Protein AF-A0A6A5H4X6-F1 (afdb_monomer_lite)

Foldseek 3Di:
DDVVVVVVVVVVVVVVVVVVVVVVVVVVVVVVVVVVVVVVVVVVVVVLVVVLVVLVVLLVVLVVVLVVLVVVLVVCVVVVPPPCSVVSVVVNVVSVVVNVVSVVVNVVSVVVVVVD

Organism: Caenorhabditis remanei (NCBI:txid31234)

Sequence (116 aa):
MNRKLKTLAEWQVLQNKMVVLENRQDEENEGILREIREERRRLEARRRARHQEELERQQKELCRQILETIRNIKEMKENKRTEGLERERRNGRAICRRFHKVCLELRALKASERDE

pLDDT: mean 91.81, std 8.73, range [54.44, 97.75]

Radius of gyration: 33.57 Å; chains: 1; bounding box: 66×20×103 Å

Secondary structure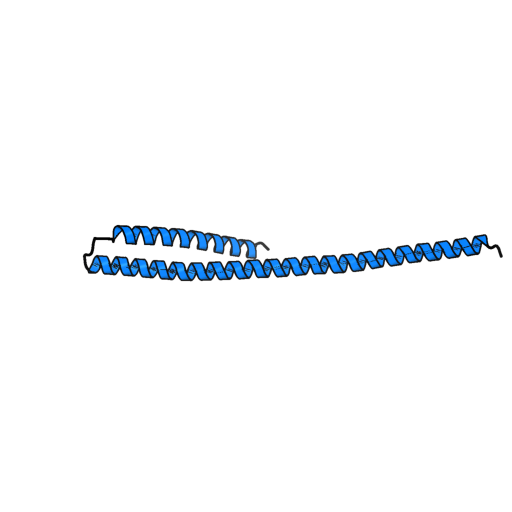 (DSSP, 8-state):
--HHHHHHHHHHHHHHHHHHHHHHHHHHHHHHHHHHHHHHHHHHHHHHHHHHHHHHHHHHHHHHHHHHHHHHHHHHHHTT--TTHHHHHHHHHHHHHHHHHHHHHHHHHHHHTT--

Structure (mmCIF, N/CA/C/O backbone):
data_AF-A0A6A5H4X6-F1
#
_entry.id   AF-A0A6A5H4X6-F1
#
loop_
_atom_site.group_PDB
_atom_site.id
_atom_site.type_symbol
_atom_site.label_atom_id
_atom_site.label_alt_id
_atom_site.label_comp_id
_atom_site.label_asym_id
_atom_site.label_entity_id
_atom_site.label_seq_id
_atom_site.pdbx_PDB_ins_code
_atom_site.Cartn_x
_atom_site.Cartn_y
_atom_site.Cartn_z
_atom_site.occupancy
_atom_site.B_iso_or_equiv
_atom_site.auth_seq_id
_atom_site.auth_comp_id
_atom_site.auth_asym_id
_atom_site.auth_atom_id
_atom_site.pdbx_PDB_model_num
ATOM 1 N N . MET A 1 1 ? 38.103 4.786 -66.550 1.00 54.44 1 MET A N 1
ATOM 2 C CA . MET A 1 1 ? 37.539 4.146 -65.339 1.00 54.44 1 MET A CA 1
ATOM 3 C C . MET A 1 1 ? 36.042 4.450 -65.289 1.00 54.44 1 MET A C 1
ATOM 5 O O . MET A 1 1 ? 35.659 5.599 -65.463 1.00 54.44 1 MET A O 1
ATOM 9 N N . ASN A 1 2 ? 35.202 3.418 -65.238 1.00 61.91 2 ASN A N 1
ATOM 10 C CA . ASN A 1 2 ? 33.811 3.440 -65.709 1.00 61.91 2 ASN A CA 1
ATOM 11 C C . ASN A 1 2 ? 32.854 4.042 -64.653 1.00 61.91 2 ASN A C 1
ATOM 13 O O . ASN A 1 2 ? 32.818 3.543 -63.531 1.00 61.91 2 ASN A O 1
ATOM 17 N N . ARG A 1 3 ? 32.070 5.084 -64.990 1.00 66.38 3 ARG A N 1
ATOM 18 C CA . ARG A 1 3 ? 31.159 5.799 -64.055 1.00 66.38 3 ARG A CA 1
ATOM 19 C C . ARG A 1 3 ? 30.255 4.855 -63.248 1.00 66.38 3 ARG A C 1
ATOM 21 O O . ARG A 1 3 ? 30.034 5.093 -62.069 1.00 66.38 3 ARG A O 1
ATOM 28 N N . LYS A 1 4 ? 29.828 3.744 -63.858 1.00 70.50 4 LYS A N 1
ATOM 29 C CA . LYS A 1 4 ? 28.999 2.700 -63.231 1.00 70.50 4 LYS A CA 1
ATOM 30 C C . LYS A 1 4 ? 29.645 2.054 -61.994 1.00 70.50 4 LYS A C 1
ATOM 32 O O . LYS A 1 4 ? 28.945 1.779 -61.029 1.00 70.50 4 LYS A O 1
ATOM 37 N N . LEU A 1 5 ? 30.967 1.849 -62.000 1.00 68.00 5 LEU A N 1
ATOM 38 C CA . LEU A 1 5 ? 31.697 1.285 -60.854 1.00 68.00 5 LEU A CA 1
ATOM 39 C C . LEU A 1 5 ? 31.778 2.280 -59.688 1.00 68.00 5 LEU A C 1
ATOM 41 O O . LEU A 1 5 ? 31.693 1.876 -58.534 1.00 68.00 5 LEU A O 1
ATOM 45 N N . LYS A 1 6 ? 31.890 3.582 -59.989 1.00 70.56 6 LYS A N 1
ATOM 46 C CA . LYS A 1 6 ? 31.895 4.645 -58.974 1.00 70.56 6 LYS A CA 1
ATOM 47 C C . LYS A 1 6 ? 30.530 4.758 -58.286 1.00 70.56 6 LYS A C 1
ATOM 49 O O . LYS A 1 6 ? 30.470 4.793 -57.065 1.00 70.56 6 LYS A O 1
ATOM 54 N N . THR A 1 7 ? 29.447 4.705 -59.060 1.00 80.19 7 THR A N 1
ATOM 55 C CA . THR A 1 7 ? 28.076 4.729 -58.530 1.00 80.19 7 THR A CA 1
ATOM 56 C C . THR A 1 7 ? 27.770 3.497 -57.671 1.00 80.19 7 THR A C 1
ATOM 58 O O . THR A 1 7 ? 27.152 3.633 -56.623 1.00 80.19 7 THR A O 1
ATOM 61 N N . LEU A 1 8 ? 28.241 2.302 -58.052 1.00 86.62 8 LEU A N 1
ATOM 62 C CA . LEU A 1 8 ? 28.062 1.087 -57.242 1.00 86.62 8 LEU A CA 1
ATOM 63 C C . LEU A 1 8 ? 28.773 1.183 -55.880 1.00 86.62 8 LEU A C 1
ATOM 65 O O . LEU A 1 8 ? 28.191 0.823 -54.860 1.00 86.62 8 LEU A O 1
ATOM 69 N N . ALA A 1 9 ? 30.004 1.703 -55.859 1.00 84.56 9 ALA A N 1
ATOM 70 C CA . ALA A 1 9 ? 30.744 1.917 -54.617 1.00 84.56 9 ALA A CA 1
ATOM 71 C C . ALA A 1 9 ? 30.051 2.949 -53.706 1.00 84.56 9 ALA A C 1
ATOM 73 O O . ALA A 1 9 ? 29.968 2.752 -52.497 1.00 84.56 9 ALA A O 1
ATOM 74 N N . GLU A 1 10 ? 29.500 4.023 -54.279 1.00 88.50 10 GLU A N 1
ATOM 75 C CA . GLU A 1 10 ? 28.720 5.027 -53.543 1.00 88.50 10 GLU A CA 1
ATOM 76 C C . GLU A 1 10 ? 27.441 4.422 -52.930 1.00 88.50 10 GLU A C 1
ATOM 78 O O . GLU A 1 10 ? 27.152 4.671 -51.758 1.00 88.50 10 GLU A O 1
ATOM 83 N N . TRP A 1 11 ? 26.725 3.561 -53.665 1.00 91.31 11 TRP A N 1
ATOM 84 C CA . TRP A 1 11 ? 25.567 2.820 -53.143 1.00 91.31 11 TRP A CA 1
ATOM 85 C C . TRP A 1 11 ? 25.934 1.889 -51.984 1.00 91.31 11 TRP A C 1
ATOM 87 O O . TRP A 1 11 ? 25.239 1.883 -50.970 1.00 91.31 11 TRP A O 1
ATOM 97 N N . GLN A 1 12 ? 27.041 1.148 -52.088 1.00 90.81 12 GLN A N 1
ATOM 98 C CA . GLN A 1 12 ? 27.519 0.278 -51.006 1.00 90.81 12 GLN A CA 1
ATOM 99 C C . GLN A 1 12 ? 27.883 1.073 -49.745 1.00 90.81 12 GLN A C 1
ATOM 101 O O . GLN A 1 12 ? 27.558 0.663 -48.632 1.00 90.81 12 GLN A O 1
ATOM 106 N N . VAL A 1 13 ? 28.511 2.244 -49.901 1.00 93.00 13 VAL A N 1
ATOM 107 C CA . VAL A 1 13 ? 28.818 3.134 -48.770 1.00 93.00 13 VAL A CA 1
ATOM 108 C C . VAL A 1 13 ? 27.542 3.643 -48.102 1.00 93.00 13 VAL A C 1
ATOM 110 O O . VAL A 1 13 ? 27.478 3.689 -46.874 1.00 93.00 13 VAL A O 1
ATOM 113 N N . LEU A 1 14 ? 26.526 4.021 -48.881 1.00 93.25 14 LEU A N 1
ATOM 114 C CA . LEU A 1 14 ? 25.239 4.454 -48.335 1.00 93.25 14 LEU A CA 1
ATOM 115 C C . LEU A 1 14 ? 24.524 3.314 -47.606 1.00 93.25 14 LEU A C 1
ATOM 117 O O . LEU A 1 14 ? 24.052 3.526 -46.493 1.00 93.25 14 LEU A O 1
ATOM 121 N N . GLN A 1 15 ? 24.517 2.105 -48.170 1.00 92.94 15 GLN A N 1
ATOM 122 C CA . GLN A 1 15 ? 23.918 0.932 -47.534 1.00 92.94 15 GLN A CA 1
ATOM 123 C C . GLN A 1 15 ? 24.580 0.617 -46.186 1.00 92.94 15 GLN A C 1
ATOM 125 O O . GLN A 1 15 ? 23.886 0.445 -45.188 1.00 92.94 15 GLN A O 1
ATOM 130 N N . ASN A 1 16 ? 25.915 0.636 -46.124 1.00 93.69 16 ASN A N 1
ATOM 131 C CA . ASN A 1 16 ? 26.641 0.424 -44.871 1.00 93.69 16 ASN A CA 1
ATOM 132 C C . ASN A 1 16 ? 26.340 1.517 -43.835 1.00 93.69 16 ASN A C 1
ATOM 134 O O . ASN A 1 16 ? 26.214 1.223 -42.650 1.00 93.69 16 ASN A O 1
ATOM 138 N N . LYS A 1 17 ? 26.196 2.777 -44.269 1.00 95.50 17 LYS A N 1
ATOM 139 C CA . LYS A 1 17 ? 25.811 3.876 -43.372 1.00 95.50 17 LYS A CA 1
ATOM 140 C C . LYS A 1 17 ? 24.404 3.695 -42.813 1.00 95.50 17 LYS A C 1
ATOM 142 O O . LYS A 1 17 ? 24.217 3.977 -41.637 1.00 95.50 17 LYS A O 1
ATOM 147 N N . MET A 1 18 ? 23.447 3.229 -43.619 1.00 94.88 18 MET A N 1
ATOM 148 C CA . MET A 1 18 ? 22.093 2.949 -43.127 1.00 94.88 18 MET A CA 1
ATOM 149 C C . MET A 1 18 ? 22.119 1.887 -42.031 1.00 94.88 18 MET A C 1
ATOM 151 O O . MET A 1 18 ? 21.621 2.156 -40.949 1.00 94.88 18 MET A O 1
ATOM 155 N N . VAL A 1 19 ? 22.799 0.758 -42.257 1.00 95.44 19 VAL A N 1
ATOM 156 C CA . VAL A 1 19 ? 22.897 -0.322 -41.257 1.00 95.44 19 VAL A CA 1
ATO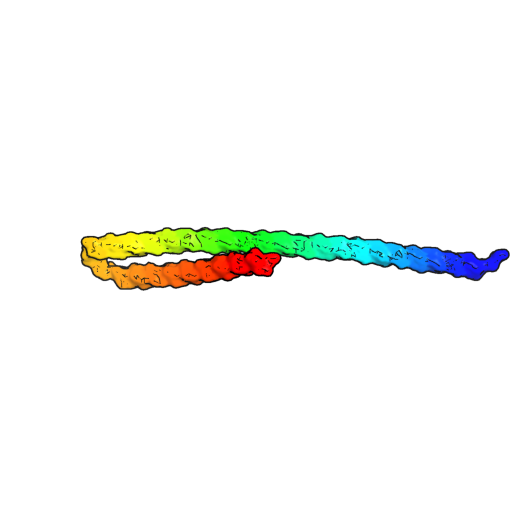M 157 C C . VAL A 1 19 ? 23.527 0.171 -39.949 1.00 95.44 19 VAL A C 1
ATOM 159 O O . VAL A 1 19 ? 23.065 -0.163 -38.863 1.00 95.44 19 VAL A O 1
ATOM 162 N N . VAL A 1 20 ? 24.573 1.001 -40.025 1.00 95.62 20 VAL A N 1
ATOM 163 C CA . VAL A 1 20 ? 25.203 1.584 -38.825 1.00 95.62 20 VAL A CA 1
ATOM 164 C C . VAL A 1 20 ? 24.244 2.514 -38.077 1.00 95.62 20 VAL A C 1
ATOM 166 O O . VAL A 1 20 ? 24.227 2.508 -36.848 1.00 95.62 20 VAL A O 1
ATOM 169 N N . LEU A 1 21 ? 23.462 3.320 -38.799 1.00 95.88 21 LEU A N 1
ATOM 170 C CA . LEU A 1 21 ? 22.478 4.216 -38.191 1.00 95.88 21 LEU A CA 1
ATOM 171 C C . LEU A 1 21 ? 21.303 3.447 -37.576 1.00 95.88 21 LEU A C 1
ATOM 173 O O . LEU A 1 21 ? 20.881 3.811 -36.485 1.00 95.88 21 LEU A O 1
ATOM 177 N N . GLU A 1 22 ? 20.827 2.384 -38.228 1.00 95.19 22 GLU A N 1
ATOM 178 C CA . GLU A 1 22 ? 19.787 1.488 -37.703 1.00 95.19 22 GLU A CA 1
ATOM 179 C C . GLU A 1 22 ? 20.245 0.830 -36.399 1.00 95.19 22 GLU A C 1
ATOM 181 O O . GLU A 1 22 ? 19.581 0.980 -35.378 1.00 95.19 22 GLU A O 1
ATOM 186 N N . ASN A 1 23 ? 21.435 0.221 -36.387 1.00 95.25 23 ASN A N 1
ATOM 187 C CA . ASN A 1 23 ? 21.986 -0.400 -35.179 1.00 95.25 23 ASN A CA 1
ATOM 188 C C . ASN A 1 23 ? 22.133 0.606 -34.031 1.00 95.25 23 ASN A C 1
ATOM 190 O O . ASN A 1 23 ? 21.800 0.309 -32.888 1.00 95.25 23 ASN A O 1
ATOM 194 N N . ARG A 1 24 ? 22.605 1.821 -34.333 1.00 95.12 24 ARG A N 1
ATOM 195 C CA . ARG A 1 24 ? 22.719 2.882 -33.329 1.00 95.12 24 ARG A CA 1
ATOM 196 C C . ARG A 1 24 ? 21.351 3.297 -32.788 1.00 95.12 24 ARG A C 1
ATOM 198 O O . ARG A 1 24 ? 21.213 3.520 -31.590 1.00 95.12 24 ARG A O 1
ATOM 205 N N . GLN A 1 25 ? 20.353 3.416 -33.659 1.00 95.69 25 GLN A N 1
ATOM 206 C CA . GLN A 1 25 ? 18.993 3.750 -33.255 1.00 95.69 25 GLN A CA 1
ATOM 207 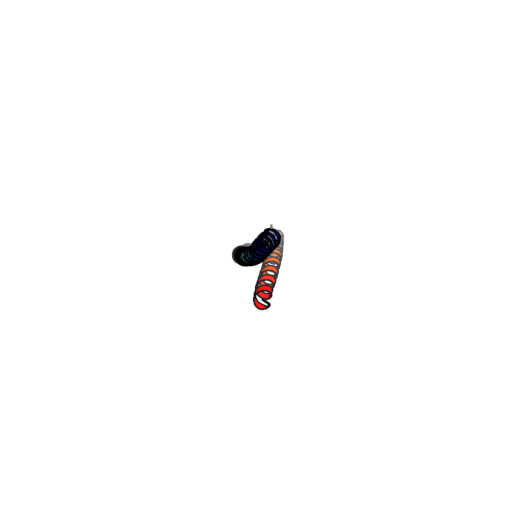C C . GLN A 1 25 ? 18.392 2.646 -32.376 1.00 95.69 25 GLN A C 1
ATOM 209 O O . GLN A 1 25 ? 17.725 2.954 -31.390 1.00 95.69 25 GLN A O 1
ATOM 214 N N . ASP A 1 26 ? 18.659 1.378 -32.684 1.00 96.25 26 ASP A N 1
ATOM 215 C CA . ASP A 1 26 ? 18.224 0.244 -31.870 1.00 96.25 26 ASP A CA 1
ATOM 216 C C . ASP A 1 26 ? 18.882 0.251 -30.484 1.00 96.25 26 ASP A C 1
ATOM 218 O O . ASP A 1 26 ? 18.185 0.107 -29.479 1.00 96.25 26 ASP A O 1
ATOM 222 N N . GLU A 1 27 ? 20.187 0.520 -30.396 1.00 95.12 27 GLU A N 1
ATOM 223 C CA . GLU A 1 27 ? 20.892 0.672 -29.115 1.00 95.12 27 GLU A CA 1
ATOM 224 C C . GLU A 1 27 ? 20.328 1.831 -28.273 1.00 95.12 27 GLU A C 1
ATOM 226 O O . GLU A 1 27 ? 20.091 1.678 -27.069 1.00 95.12 27 GLU A O 1
ATOM 231 N N . GLU A 1 28 ? 20.072 2.986 -28.899 1.00 95.69 28 GLU A N 1
ATOM 232 C CA . GLU A 1 28 ? 19.460 4.149 -28.246 1.00 95.69 28 GLU A CA 1
ATOM 233 C C . GLU A 1 28 ? 18.036 3.815 -27.752 1.00 95.69 28 GLU A C 1
ATOM 235 O O . GLU A 1 28 ? 17.689 4.100 -26.599 1.00 95.69 28 GLU A O 1
ATOM 240 N N . ASN A 1 29 ? 17.232 3.128 -28.570 1.00 97.06 29 ASN A N 1
ATOM 241 C CA . ASN A 1 29 ? 15.889 2.668 -28.207 1.00 97.06 29 ASN A CA 1
ATOM 242 C C . ASN A 1 29 ? 15.913 1.676 -27.037 1.00 97.06 29 ASN A C 1
ATOM 244 O O . ASN A 1 29 ? 15.106 1.782 -26.110 1.00 97.06 29 ASN A O 1
ATOM 248 N N . GLU A 1 30 ? 16.839 0.718 -27.040 1.00 96.00 30 GLU A N 1
ATOM 249 C CA . GLU A 1 30 ? 17.019 -0.215 -25.930 1.00 96.00 30 GLU A CA 1
ATOM 250 C C . GLU A 1 30 ? 17.433 0.492 -24.637 1.00 96.00 30 GLU A C 1
ATOM 252 O O . GLU A 1 30 ? 17.011 0.084 -23.549 1.00 96.00 30 GLU A O 1
ATOM 257 N N . GLY A 1 31 ? 18.251 1.542 -24.738 1.00 96.38 31 GLY A N 1
ATOM 258 C CA . GLY A 1 31 ? 18.600 2.413 -23.616 1.00 96.38 31 GLY A CA 1
ATOM 259 C C . GLY A 1 31 ? 17.357 3.061 -23.007 1.00 96.38 31 GLY A C 1
ATOM 260 O O . GLY A 1 31 ? 17.075 2.876 -21.822 1.00 96.38 31 GLY A O 1
ATOM 261 N N . ILE A 1 32 ? 16.543 3.711 -23.840 1.00 96.69 32 ILE A N 1
ATOM 262 C CA . ILE A 1 32 ? 15.288 4.352 -23.419 1.00 96.69 32 ILE A CA 1
ATOM 263 C C . ILE A 1 32 ? 14.332 3.330 -22.784 1.00 96.69 32 ILE A C 1
ATOM 265 O O . ILE A 1 32 ? 13.735 3.580 -21.734 1.00 96.69 32 ILE A O 1
ATOM 269 N N . LEU A 1 33 ? 14.191 2.142 -23.379 1.00 96.38 33 LEU A N 1
ATOM 270 C CA . LEU A 1 33 ? 13.328 1.090 -22.837 1.00 96.38 33 LEU A CA 1
ATOM 271 C C . LEU A 1 33 ? 13.806 0.587 -21.470 1.00 96.38 33 LEU A C 1
ATOM 273 O O . LEU A 1 33 ? 12.972 0.289 -20.607 1.00 96.38 33 LEU A O 1
ATOM 277 N N . ARG A 1 34 ? 15.123 0.492 -21.249 1.00 96.44 34 ARG A N 1
ATOM 278 C CA . ARG A 1 34 ? 15.696 0.138 -19.942 1.00 96.44 34 ARG A CA 1
ATOM 279 C C . ARG A 1 34 ? 15.360 1.188 -18.888 1.00 96.44 34 ARG A C 1
ATOM 281 O O . ARG A 1 34 ? 14.848 0.819 -17.830 1.00 96.44 34 ARG A O 1
ATOM 288 N N . GLU A 1 35 ? 15.537 2.467 -19.204 1.00 96.38 35 GLU A N 1
ATOM 289 C CA . GLU A 1 35 ? 15.196 3.572 -18.300 1.00 96.38 35 GLU A CA 1
ATOM 290 C C . GLU A 1 35 ? 13.704 3.583 -17.946 1.00 96.38 35 GLU A C 1
ATOM 292 O O . GLU A 1 35 ? 13.341 3.662 -16.771 1.00 96.38 35 GLU A O 1
ATOM 297 N N . ILE A 1 36 ? 12.821 3.397 -18.934 1.00 96.31 36 ILE A N 1
ATOM 298 C CA . ILE A 1 36 ? 11.371 3.315 -18.703 1.00 96.31 36 ILE A CA 1
ATOM 299 C C . ILE A 1 36 ? 11.026 2.158 -17.754 1.00 96.31 36 ILE A C 1
ATOM 301 O O . ILE A 1 36 ? 10.180 2.310 -16.867 1.00 96.31 36 ILE A O 1
ATOM 305 N N . ARG A 1 37 ? 11.654 0.987 -17.920 1.00 95.81 37 ARG A N 1
ATOM 306 C CA . ARG A 1 37 ? 11.431 -0.172 -17.037 1.00 95.81 37 ARG A CA 1
ATOM 307 C C . ARG A 1 37 ? 11.935 0.091 -15.620 1.00 95.81 37 ARG A C 1
ATOM 309 O O . ARG A 1 37 ? 11.292 -0.326 -14.658 1.00 95.81 37 ARG A O 1
ATOM 316 N N . GLU A 1 38 ? 13.072 0.759 -15.469 1.00 95.50 38 GLU A N 1
ATOM 317 C CA . GLU A 1 38 ? 13.599 1.141 -14.157 1.00 95.50 38 GLU A CA 1
ATOM 318 C C . GLU A 1 38 ? 12.716 2.161 -13.448 1.00 95.50 38 GLU A C 1
ATOM 320 O O . GLU A 1 38 ? 12.373 1.958 -12.282 1.00 95.50 38 GLU A O 1
ATOM 325 N N . GLU A 1 39 ? 12.274 3.206 -14.143 1.00 95.31 39 GLU A N 1
ATOM 326 C CA . GLU A 1 39 ? 11.370 4.199 -13.565 1.00 95.31 39 GLU A CA 1
ATOM 327 C C . GLU A 1 39 ? 10.021 3.590 -13.177 1.00 95.31 39 GLU A C 1
ATOM 329 O O . GLU A 1 39 ? 9.502 3.877 -12.097 1.00 95.31 39 GLU A O 1
ATOM 334 N N . ARG A 1 40 ? 9.477 2.665 -13.979 1.00 94.44 40 ARG A N 1
ATOM 335 C CA . ARG A 1 40 ? 8.274 1.908 -13.593 1.00 94.44 40 ARG A CA 1
ATOM 336 C C . ARG A 1 40 ? 8.478 1.135 -12.292 1.00 94.44 40 ARG A C 1
ATOM 338 O O . ARG A 1 40 ? 7.665 1.286 -11.382 1.00 94.44 40 ARG A O 1
ATOM 345 N N . ARG A 1 41 ? 9.586 0.395 -12.163 1.00 93.12 41 ARG A N 1
ATOM 346 C CA . ARG A 1 41 ? 9.924 -0.335 -10.928 1.00 93.12 41 ARG A CA 1
ATOM 347 C C . ARG A 1 41 ? 10.041 0.605 -9.726 1.00 93.12 41 ARG A C 1
ATOM 349 O O . ARG A 1 41 ? 9.473 0.330 -8.671 1.00 93.12 41 ARG A O 1
ATOM 356 N N . ARG A 1 42 ? 10.706 1.755 -9.884 1.00 94.62 42 ARG A N 1
ATOM 357 C CA . ARG A 1 42 ? 10.827 2.776 -8.824 1.00 94.62 42 ARG A CA 1
ATOM 358 C C . ARG A 1 42 ? 9.467 3.340 -8.414 1.00 94.62 42 ARG A C 1
ATOM 360 O O . ARG A 1 42 ? 9.202 3.515 -7.223 1.00 94.62 42 ARG A O 1
ATOM 367 N N . LEU A 1 43 ? 8.597 3.634 -9.378 1.00 95.06 43 LEU A N 1
ATOM 368 C CA . LEU A 1 43 ? 7.257 4.155 -9.114 1.00 95.06 43 LEU A CA 1
ATOM 369 C C . LEU A 1 43 ? 6.370 3.129 -8.407 1.00 95.06 43 LEU A C 1
ATOM 371 O O . LEU A 1 43 ? 5.651 3.497 -7.476 1.00 95.06 43 LEU A O 1
ATOM 375 N N . GLU A 1 44 ? 6.429 1.863 -8.810 1.00 92.88 44 GLU A N 1
ATOM 376 C CA . GLU A 1 44 ? 5.701 0.770 -8.163 1.00 92.88 44 GLU A CA 1
ATOM 377 C C . GLU A 1 44 ? 6.183 0.549 -6.729 1.00 92.88 44 GLU A C 1
ATOM 379 O O . GLU A 1 44 ? 5.356 0.548 -5.815 1.00 92.88 44 GLU A O 1
ATOM 384 N N . ALA A 1 45 ? 7.499 0.512 -6.499 1.00 91.69 45 ALA A N 1
ATOM 385 C CA . ALA A 1 45 ? 8.074 0.431 -5.157 1.00 91.69 45 ALA A CA 1
ATOM 386 C C . ALA A 1 45 ? 7.603 1.595 -4.265 1.00 91.69 45 ALA A C 1
ATOM 388 O O . ALA A 1 45 ? 7.137 1.387 -3.145 1.00 91.69 45 ALA A O 1
ATOM 389 N N . ARG A 1 46 ? 7.613 2.834 -4.782 1.00 94.44 46 ARG A N 1
ATOM 390 C CA . ARG A 1 46 ? 7.102 4.014 -4.056 1.00 94.44 46 ARG A CA 1
ATOM 391 C C . ARG A 1 46 ? 5.598 3.959 -3.790 1.00 94.44 46 ARG A C 1
ATOM 393 O O . ARG A 1 46 ? 5.131 4.531 -2.805 1.00 94.44 46 ARG A O 1
ATOM 400 N N . ARG A 1 47 ? 4.803 3.366 -4.685 1.00 93.50 47 ARG A N 1
ATOM 401 C CA . ARG A 1 47 ? 3.358 3.175 -4.466 1.00 93.50 47 ARG A CA 1
ATOM 402 C C . ARG A 1 47 ? 3.117 2.146 -3.366 1.00 93.50 47 ARG A C 1
ATOM 404 O O . ARG A 1 47 ? 2.335 2.431 -2.465 1.00 93.50 47 ARG A O 1
ATOM 411 N N . ARG A 1 48 ? 3.823 1.013 -3.408 1.00 91.44 48 ARG A N 1
ATOM 412 C CA . ARG A 1 48 ? 3.738 -0.039 -2.387 1.00 91.44 48 ARG A CA 1
ATOM 413 C C . ARG A 1 48 ? 4.152 0.475 -1.010 1.00 91.44 48 ARG A C 1
ATOM 415 O O . ARG A 1 48 ? 3.362 0.356 -0.082 1.00 91.44 48 ARG A O 1
ATOM 422 N N . ALA A 1 49 ? 5.293 1.160 -0.908 1.00 93.12 49 ALA A N 1
ATOM 423 C CA . ALA A 1 49 ? 5.764 1.743 0.351 1.00 93.12 49 ALA A CA 1
ATOM 424 C C . ALA A 1 49 ? 4.740 2.715 0.966 1.00 93.12 49 ALA A C 1
ATOM 426 O O . ALA A 1 49 ? 4.399 2.606 2.141 1.00 93.12 49 ALA A O 1
ATOM 427 N N . ARG A 1 50 ? 4.172 3.623 0.157 1.00 94.94 50 ARG A N 1
ATOM 428 C CA . ARG A 1 50 ? 3.125 4.549 0.626 1.00 94.94 50 ARG A CA 1
ATOM 429 C C . ARG A 1 50 ? 1.872 3.823 1.101 1.00 94.94 50 ARG A C 1
ATOM 431 O O . ARG A 1 50 ? 1.303 4.198 2.122 1.00 94.94 50 ARG A O 1
ATOM 438 N N . HIS A 1 51 ? 1.451 2.796 0.372 1.00 94.62 51 HIS A N 1
ATOM 439 C CA . HIS A 1 51 ? 0.285 2.011 0.746 1.00 94.62 51 HIS A CA 1
ATOM 440 C C . HIS A 1 51 ? 0.522 1.220 2.042 1.00 94.62 51 HIS A C 1
ATOM 442 O O . HIS A 1 51 ? -0.342 1.208 2.917 1.00 94.62 51 HIS A O 1
ATOM 448 N N . GLN A 1 52 ? 1.711 0.638 2.218 1.00 94.94 52 GLN A N 1
ATOM 449 C CA . GLN A 1 52 ? 2.096 -0.013 3.467 1.00 94.94 52 GLN A CA 1
ATOM 450 C C . GLN A 1 52 ? 2.074 0.970 4.642 1.00 94.94 52 GLN A C 1
ATOM 452 O O . GLN A 1 52 ? 1.474 0.667 5.672 1.00 94.94 52 GLN A O 1
ATOM 457 N N . GLU A 1 53 ? 2.680 2.152 4.498 1.00 95.94 53 GLU A N 1
ATOM 458 C CA . GLU A 1 53 ? 2.659 3.179 5.545 1.00 95.94 53 GLU A CA 1
ATOM 459 C C . GLU A 1 53 ? 1.233 3.579 5.934 1.00 95.94 53 GLU A C 1
ATOM 461 O O . GLU A 1 53 ? 0.931 3.759 7.116 1.00 95.94 53 GLU A O 1
ATOM 466 N N . GLU A 1 54 ? 0.345 3.732 4.950 1.00 96.75 54 GLU A N 1
ATOM 467 C CA . GLU A 1 54 ? -1.054 4.066 5.191 1.00 96.75 54 GLU A CA 1
ATOM 468 C C . GLU A 1 54 ? -1.762 2.968 5.989 1.00 96.75 54 GLU A C 1
ATOM 470 O O . GLU A 1 54 ? -2.403 3.260 7.002 1.00 96.75 54 GLU A O 1
ATOM 475 N N . LEU A 1 55 ? -1.592 1.706 5.595 1.00 96.31 55 LEU A N 1
ATOM 476 C CA . LEU A 1 55 ? -2.160 0.573 6.316 1.00 96.31 55 LEU A CA 1
ATOM 477 C C . LEU A 1 55 ? -1.597 0.458 7.742 1.00 96.31 55 LEU A C 1
ATOM 479 O O . LEU A 1 55 ? -2.349 0.199 8.682 1.00 96.31 55 LEU A O 1
ATOM 483 N N . GLU A 1 56 ? -0.300 0.701 7.948 1.00 96.00 56 GLU A N 1
ATOM 484 C CA . GLU A 1 56 ? 0.309 0.703 9.284 1.00 96.00 56 GLU A CA 1
AT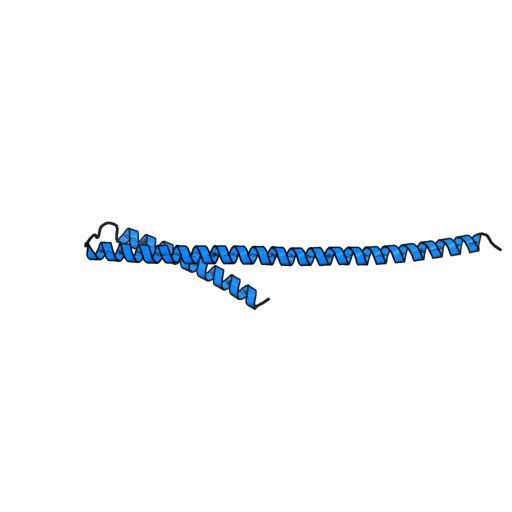OM 485 C C . GLU A 1 56 ? -0.224 1.852 10.158 1.00 96.00 56 GLU A C 1
ATOM 487 O O . GLU A 1 56 ? -0.457 1.666 11.358 1.00 96.00 56 GLU A O 1
ATOM 492 N N . ARG A 1 57 ? -0.484 3.033 9.576 1.00 97.38 57 ARG A N 1
ATOM 493 C CA . ARG A 1 57 ? -1.164 4.139 10.276 1.00 97.38 57 ARG A CA 1
ATOM 494 C C . ARG A 1 57 ? -2.595 3.755 10.654 1.00 97.38 57 ARG A C 1
ATOM 496 O O . ARG A 1 57 ? -2.973 3.925 11.814 1.00 97.38 57 ARG A O 1
ATOM 503 N N . GLN A 1 58 ? -3.365 3.191 9.723 1.00 96.56 58 GLN A N 1
ATOM 504 C CA . GLN A 1 58 ? -4.734 2.729 9.980 1.00 96.56 58 GLN A CA 1
ATOM 505 C C . GLN A 1 58 ? -4.776 1.645 11.064 1.00 96.56 58 GLN A C 1
ATOM 507 O O . GLN A 1 58 ? -5.633 1.684 11.945 1.00 96.56 58 GLN A O 1
ATOM 512 N N . GLN A 1 59 ? -3.824 0.709 11.053 1.00 96.94 59 GLN A N 1
ATOM 513 C CA . GLN A 1 59 ? -3.704 -0.331 12.071 1.00 96.94 59 GLN A CA 1
ATOM 514 C C . GLN A 1 59 ? -3.495 0.272 13.468 1.00 96.94 59 GLN A C 1
ATOM 516 O O . GLN A 1 59 ? -4.185 -0.114 14.414 1.00 96.94 59 GLN A O 1
ATOM 521 N N . LYS A 1 60 ? -2.571 1.233 13.604 1.00 96.81 60 LYS A N 1
ATOM 522 C CA . LYS A 1 60 ? -2.302 1.924 14.877 1.00 96.81 60 LYS A CA 1
ATOM 523 C C . LYS A 1 60 ? -3.526 2.683 15.383 1.00 96.81 60 LYS A C 1
ATOM 525 O O . LYS A 1 60 ? -3.825 2.627 16.574 1.00 96.81 60 LYS A O 1
ATOM 530 N N . GLU A 1 61 ? -4.236 3.361 14.490 1.00 97.75 61 GLU A N 1
ATOM 531 C CA . GLU A 1 61 ? -5.433 4.123 14.839 1.00 97.75 61 GLU A CA 1
ATOM 532 C C . GLU A 1 61 ? -6.584 3.211 15.283 1.00 97.75 61 GLU A C 1
ATOM 534 O O . GLU A 1 61 ? -7.172 3.409 16.344 1.00 97.75 61 GLU A O 1
ATOM 539 N N . LEU A 1 62 ? -6.838 2.125 14.552 1.00 97.31 62 LEU A N 1
ATOM 540 C CA . LEU A 1 62 ? -7.841 1.131 14.937 1.00 97.31 62 LEU A CA 1
ATOM 541 C C . LEU A 1 62 ? -7.498 0.452 16.273 1.00 97.31 62 LEU A C 1
ATOM 543 O O . LEU A 1 62 ? -8.395 0.209 17.077 1.00 97.31 62 LEU A O 1
ATOM 547 N N . CYS A 1 63 ? -6.215 0.195 16.555 1.00 96.62 63 CYS A N 1
ATOM 548 C CA . CYS A 1 63 ? -5.771 -0.268 17.874 1.00 96.62 63 CYS A CA 1
ATOM 549 C C . CYS A 1 63 ? -6.149 0.714 18.990 1.00 96.62 63 CYS A C 1
ATOM 551 O O . CYS A 1 63 ? -6.652 0.288 20.030 1.00 96.62 63 CYS A O 1
ATOM 553 N N . ARG A 1 64 ? -5.926 2.021 18.788 1.00 97.69 64 ARG A N 1
ATOM 554 C CA . ARG A 1 64 ? -6.308 3.051 19.769 1.00 97.69 64 ARG A CA 1
ATOM 555 C C . ARG A 1 64 ? -7.813 3.050 20.012 1.00 97.69 64 ARG A C 1
ATOM 557 O O . ARG A 1 64 ? -8.226 2.980 21.165 1.00 97.69 64 ARG A O 1
ATOM 564 N N . GLN A 1 65 ? -8.606 3.016 18.944 1.00 97.12 65 GLN A N 1
ATOM 565 C CA . GLN A 1 65 ? -10.067 2.969 19.031 1.00 97.12 65 GLN A CA 1
ATOM 566 C C . GLN A 1 65 ? -10.561 1.711 19.762 1.00 97.12 65 GLN A C 1
ATOM 568 O O . GLN A 1 65 ? -11.456 1.797 20.596 1.00 97.12 65 GLN A O 1
ATOM 573 N N . ILE A 1 66 ? -9.947 0.544 19.525 1.00 96.75 66 ILE A N 1
ATOM 574 C CA . ILE A 1 66 ? -10.270 -0.689 20.265 1.00 96.75 66 ILE A CA 1
ATOM 575 C C . ILE A 1 66 ? -10.009 -0.507 21.765 1.00 96.75 66 ILE A C 1
ATOM 577 O O . ILE A 1 66 ? -10.856 -0.871 22.582 1.00 96.75 66 ILE A O 1
ATOM 581 N N . LEU A 1 67 ? -8.851 0.045 22.138 1.00 96.62 67 LEU A N 1
ATOM 582 C CA . LEU A 1 67 ? -8.499 0.271 23.543 1.00 96.62 67 LEU A CA 1
ATOM 583 C C . LEU A 1 67 ? -9.446 1.268 24.219 1.00 96.62 67 LEU A C 1
ATOM 585 O O . LEU A 1 67 ? -9.831 1.056 25.370 1.00 96.62 67 LEU A O 1
ATOM 589 N N . GLU A 1 68 ? -9.847 2.317 23.506 1.00 96.88 68 GLU A N 1
ATOM 590 C CA . GLU A 1 68 ? -10.827 3.296 23.971 1.00 96.88 68 GLU A CA 1
ATOM 591 C C . GLU A 1 68 ? -12.204 2.656 24.178 1.00 96.88 68 GLU A C 1
ATOM 593 O O . GLU A 1 68 ? -12.759 2.744 25.271 1.00 96.88 68 GLU A O 1
ATOM 598 N N . THR A 1 69 ? -12.707 1.889 23.207 1.00 96.00 69 THR A N 1
ATOM 599 C CA . THR A 1 69 ? -13.968 1.149 23.359 1.00 96.00 69 THR A CA 1
ATOM 600 C C . THR A 1 69 ? -13.918 0.168 24.536 1.00 96.00 69 THR A C 1
ATOM 602 O O . THR A 1 69 ? -14.884 0.043 25.290 1.00 96.00 69 THR A O 1
ATOM 605 N N . ILE A 1 70 ? -12.793 -0.528 24.744 1.00 95.81 70 ILE A N 1
ATOM 606 C CA . ILE A 1 70 ? -12.613 -1.413 25.907 1.00 95.81 70 ILE A CA 1
ATOM 607 C C . ILE A 1 70 ? -12.691 -0.615 27.213 1.00 95.81 70 ILE A C 1
ATOM 609 O O . ILE A 1 70 ? -13.328 -1.079 28.162 1.00 95.81 70 ILE A O 1
ATOM 613 N N . ARG A 1 71 ? -12.064 0.566 27.271 1.00 96.31 71 ARG A N 1
ATOM 614 C CA . ARG A 1 71 ? -12.107 1.452 28.440 1.00 96.31 71 ARG A CA 1
ATOM 615 C C . ARG A 1 71 ? -13.533 1.925 28.720 1.00 96.31 71 ARG A C 1
ATOM 617 O O . ARG A 1 71 ? -13.999 1.731 29.838 1.00 96.31 71 ARG A O 1
ATOM 624 N N . ASN A 1 72 ? -14.247 2.404 27.703 1.00 94.44 72 ASN A N 1
ATOM 625 C CA . ASN A 1 72 ? -15.640 2.844 27.816 1.00 94.44 72 ASN A CA 1
ATOM 626 C C . ASN A 1 72 ? -16.538 1.718 28.346 1.00 94.44 72 ASN A C 1
ATOM 628 O O . ASN A 1 72 ? -17.302 1.905 29.287 1.00 94.44 72 ASN A O 1
ATOM 632 N N . ILE A 1 73 ? -16.402 0.503 27.801 1.00 94.69 73 ILE A N 1
ATOM 633 C CA . ILE A 1 73 ? -17.173 -0.661 28.261 1.00 94.69 73 ILE A CA 1
ATOM 634 C C . ILE A 1 73 ? -16.872 -0.995 29.729 1.00 94.69 73 ILE A C 1
ATOM 636 O O . ILE A 1 73 ? -17.787 -1.393 30.453 1.00 94.69 73 ILE A O 1
ATOM 640 N N . LYS A 1 74 ? -15.611 -0.888 30.169 1.00 95.19 74 LYS A N 1
ATOM 641 C CA . LYS A 1 74 ? -15.237 -1.116 31.574 1.00 95.19 74 LYS A CA 1
ATOM 642 C C . LYS A 1 74 ? -15.858 -0.063 32.487 1.00 95.19 74 LYS A C 1
ATOM 644 O O . LYS A 1 74 ? -16.546 -0.440 33.430 1.00 95.19 74 LYS A O 1
ATOM 649 N N . GLU A 1 75 ? -15.716 1.213 32.148 1.00 95.62 75 GLU A N 1
ATOM 650 C CA . GLU A 1 75 ? -16.276 2.327 32.919 1.00 95.62 75 GLU A CA 1
ATOM 651 C C . GLU A 1 75 ? -17.807 2.234 33.032 1.00 95.62 75 GLU A C 1
ATOM 653 O O . GLU A 1 75 ? -18.379 2.397 34.109 1.00 95.62 75 GLU A O 1
ATOM 658 N N . MET A 1 76 ? -18.497 1.893 31.940 1.00 94.19 76 MET A N 1
ATOM 659 C CA . MET A 1 76 ? -19.949 1.690 31.958 1.00 94.19 76 MET A CA 1
ATOM 660 C C . MET A 1 76 ? -20.361 0.543 32.888 1.00 94.19 76 MET A C 1
ATOM 662 O O . MET A 1 76 ? -21.351 0.662 33.611 1.00 94.19 76 MET A O 1
ATOM 666 N N . LYS A 1 77 ? -19.599 -0.560 32.901 1.00 92.81 77 LYS A N 1
ATOM 667 C CA . LYS A 1 77 ? -19.846 -1.686 33.813 1.00 92.81 77 LYS A CA 1
ATOM 668 C C . LYS A 1 77 ? -19.620 -1.301 35.273 1.00 92.81 77 LYS A C 1
ATOM 670 O O . LYS A 1 77 ? -20.451 -1.652 36.107 1.00 92.81 77 LYS A O 1
ATOM 675 N N . GLU A 1 78 ? -18.533 -0.594 35.572 1.00 94.50 78 GLU A N 1
ATOM 676 C CA . GLU A 1 78 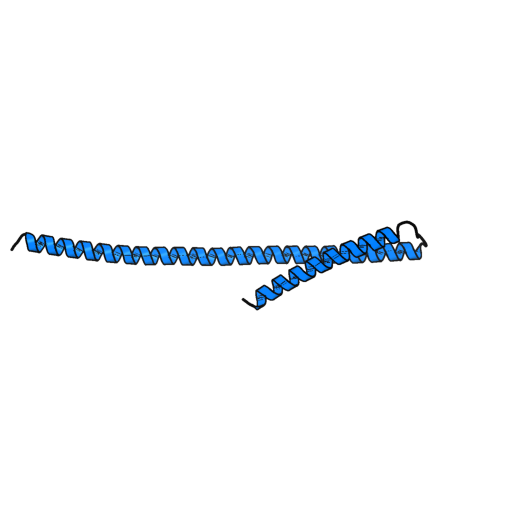? -18.200 -0.126 36.926 1.00 94.50 78 GLU A CA 1
ATOM 677 C C . GLU A 1 78 ? -19.277 0.824 37.463 1.00 94.50 78 GLU A C 1
ATOM 679 O O . GLU A 1 78 ? -19.761 0.653 38.580 1.00 94.50 78 GLU A O 1
ATOM 684 N N . ASN A 1 79 ? -19.763 1.730 36.613 1.00 93.69 79 ASN A N 1
ATOM 685 C CA . ASN A 1 79 ? -20.839 2.665 36.938 1.00 93.69 79 ASN A CA 1
ATOM 686 C C . ASN A 1 79 ? -22.251 2.046 36.882 1.00 93.69 79 ASN A C 1
ATOM 688 O O . ASN A 1 79 ? -23.236 2.776 36.995 1.00 93.69 79 ASN A O 1
ATOM 692 N N . LYS A 1 80 ? -22.379 0.724 36.668 1.00 89.56 80 LYS A N 1
ATOM 693 C CA . LYS A 1 80 ? -23.655 -0.004 36.482 1.00 89.56 80 LYS A CA 1
ATOM 694 C C . LYS A 1 80 ? -24.574 0.609 35.407 1.00 89.56 80 LYS A C 1
ATOM 696 O O . LYS A 1 80 ? -25.786 0.398 35.425 1.00 89.56 80 LYS A O 1
ATOM 701 N N . ARG A 1 81 ? -24.007 1.338 34.438 1.00 86.19 81 ARG A N 1
ATOM 702 C CA . ARG A 1 81 ? -24.730 1.921 33.299 1.00 86.19 81 ARG A CA 1
ATOM 703 C C . ARG A 1 81 ? -24.925 0.850 32.232 1.00 86.19 81 ARG A C 1
ATOM 705 O O . ARG A 1 81 ? -24.011 0.520 31.478 1.00 86.19 81 ARG A O 1
ATOM 712 N N . THR A 1 82 ? -26.121 0.276 32.191 1.00 85.75 82 THR A N 1
ATOM 713 C CA . THR A 1 82 ? -26.489 -0.768 31.222 1.00 85.75 82 THR A CA 1
ATOM 714 C C . THR A 1 82 ? -26.992 -0.188 29.902 1.00 85.75 82 THR A C 1
ATOM 716 O O . THR A 1 82 ? -26.824 -0.814 28.850 1.00 85.75 82 THR A O 1
ATOM 719 N N . GLU A 1 83 ? -27.546 1.025 29.930 1.00 90.25 83 GLU A N 1
ATOM 720 C CA . GLU A 1 83 ? -27.972 1.753 28.738 1.00 90.25 83 GLU A CA 1
ATOM 721 C C . GLU A 1 83 ? -26.787 2.005 27.801 1.00 90.25 83 GLU A C 1
ATOM 723 O O . GLU A 1 83 ? -25.748 2.522 28.197 1.00 90.25 83 GLU A O 1
ATOM 728 N N . GLY A 1 84 ? -26.923 1.605 26.536 1.00 88.12 84 GLY A N 1
ATOM 729 C CA . GLY A 1 84 ? -25.887 1.808 25.519 1.00 88.12 84 GLY A CA 1
ATOM 730 C C . GLY A 1 84 ? -24.721 0.810 25.545 1.00 88.12 84 GLY A C 1
ATOM 731 O O . GLY A 1 84 ? -23.975 0.756 24.570 1.00 88.12 84 GLY A O 1
ATOM 732 N N . LEU A 1 85 ? -24.591 -0.052 26.562 1.00 92.44 85 LEU A N 1
ATOM 733 C CA . LEU A 1 85 ? -23.481 -1.017 26.658 1.00 92.44 85 LEU A CA 1
ATOM 734 C C . LEU A 1 85 ? -23.451 -1.997 25.470 1.00 92.44 85 LEU A C 1
ATOM 736 O O . LEU A 1 85 ? -22.397 -2.329 24.926 1.00 92.44 85 LEU A O 1
ATOM 740 N N . GLU A 1 86 ? -24.626 -2.460 25.043 1.00 92.69 86 GLU A N 1
ATOM 741 C CA . GLU A 1 86 ? -24.796 -3.283 23.840 1.00 92.69 86 GLU A CA 1
ATOM 742 C C . GLU A 1 86 ? -24.346 -2.559 22.567 1.00 92.69 86 GLU A C 1
ATOM 744 O O . GLU A 1 86 ? -23.721 -3.171 21.696 1.00 92.69 86 GLU A O 1
ATOM 749 N N . ARG A 1 87 ? -24.649 -1.260 22.459 1.00 93.25 87 ARG A N 1
ATOM 750 C CA . ARG A 1 87 ? -24.253 -0.424 21.321 1.00 93.25 87 ARG A CA 1
ATOM 751 C C . ARG A 1 87 ? -22.734 -0.302 21.275 1.00 93.25 87 ARG A C 1
ATOM 753 O O . ARG A 1 87 ? -22.144 -0.562 20.231 1.00 93.25 87 ARG A O 1
ATOM 760 N N . GLU A 1 88 ? -22.107 -0.044 22.416 1.00 93.38 88 GLU A N 1
ATOM 761 C CA . GLU A 1 88 ? -20.654 0.079 22.515 1.00 93.38 88 GLU A CA 1
ATOM 762 C C . GLU A 1 88 ? -19.940 -1.246 22.198 1.00 93.38 88 GLU A C 1
ATOM 764 O O . GLU A 1 88 ? -18.960 -1.284 21.455 1.00 93.38 88 GLU A O 1
ATOM 769 N N . ARG A 1 89 ? -20.506 -2.386 22.621 1.00 93.44 89 ARG A N 1
ATOM 770 C CA . ARG A 1 89 ? -20.031 -3.719 22.199 1.00 93.44 89 ARG A CA 1
ATOM 771 C C . ARG A 1 89 ? -20.155 -3.946 20.689 1.00 93.44 89 ARG A C 1
ATOM 773 O O . ARG A 1 89 ? -19.272 -4.565 20.093 1.00 93.44 89 ARG A O 1
ATOM 780 N N . ARG A 1 90 ? -21.250 -3.502 20.059 1.00 95.19 90 ARG A N 1
ATOM 781 C CA . ARG A 1 90 ? -21.435 -3.602 18.596 1.00 95.19 90 ARG A CA 1
ATOM 782 C C . ARG A 1 90 ? -20.418 -2.732 17.856 1.00 95.19 90 ARG A C 1
ATOM 784 O O . ARG A 1 90 ? -19.831 -3.223 16.891 1.00 95.19 90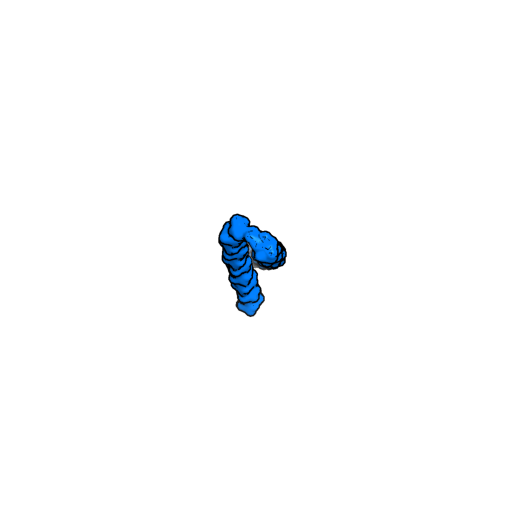 ARG A O 1
ATOM 791 N N . ASN A 1 91 ? -20.164 -1.519 18.346 1.00 94.94 91 ASN A N 1
ATOM 792 C CA . ASN A 1 91 ? -19.131 -0.623 17.827 1.00 94.94 91 ASN A CA 1
ATOM 793 C C . ASN A 1 91 ? -17.749 -1.278 17.913 1.00 94.94 91 ASN A C 1
ATOM 795 O O . ASN A 1 91 ? -17.082 -1.423 16.890 1.00 94.94 91 ASN A O 1
ATOM 799 N N . GLY A 1 92 ? -17.376 -1.807 19.082 1.00 95.81 92 GLY A N 1
ATOM 800 C CA . GLY A 1 92 ? -16.110 -2.522 19.267 1.00 95.81 92 GLY A CA 1
ATOM 801 C C . GLY A 1 92 ? -15.942 -3.694 18.299 1.00 95.81 92 GLY A C 1
ATOM 802 O O . GLY A 1 92 ? -14.911 -3.814 17.643 1.00 95.81 92 GLY A O 1
ATOM 803 N N . ARG A 1 93 ? -16.984 -4.518 18.105 1.00 96.31 93 ARG A N 1
ATOM 804 C CA . ARG A 1 93 ? -16.952 -5.604 17.104 1.00 96.31 93 ARG A CA 1
ATOM 805 C C . ARG A 1 93 ? -16.752 -5.089 15.678 1.00 96.31 93 ARG A C 1
ATOM 807 O O . ARG A 1 93 ? -16.056 -5.733 14.894 1.00 96.31 93 ARG A O 1
ATOM 814 N N . ALA A 1 94 ? -17.363 -3.962 15.319 1.00 96.94 94 ALA A N 1
ATOM 815 C CA . ALA A 1 94 ? -17.182 -3.361 14.002 1.00 96.94 94 ALA A CA 1
ATOM 816 C C . ALA A 1 94 ? -15.740 -2.868 13.797 1.00 96.94 94 ALA A C 1
ATOM 818 O O . ALA A 1 94 ? -15.157 -3.147 12.747 1.00 96.94 94 ALA A O 1
ATOM 819 N N . ILE A 1 95 ? -15.151 -2.220 14.805 1.00 96.31 95 ILE A N 1
ATOM 820 C CA . ILE A 1 95 ? -13.755 -1.761 14.775 1.00 96.31 95 ILE A CA 1
ATOM 821 C C . ILE A 1 95 ? -12.805 -2.964 14.676 1.00 96.31 95 ILE A C 1
ATOM 823 O O . ILE A 1 95 ? -11.944 -2.982 13.800 1.00 96.31 95 ILE A O 1
ATOM 827 N N . CYS A 1 96 ? -13.017 -4.027 15.462 1.00 96.38 96 CYS A N 1
ATOM 828 C CA . CYS A 1 96 ? -12.209 -5.250 15.387 1.00 96.38 96 CYS A CA 1
ATOM 829 C C . CYS A 1 96 ? -12.246 -5.911 14.000 1.00 96.38 96 CYS A C 1
ATOM 831 O O . CYS A 1 96 ? -11.220 -6.389 13.521 1.00 96.38 96 CYS A O 1
ATOM 833 N N . ARG A 1 97 ? -13.402 -5.920 13.319 1.00 97.38 97 ARG A N 1
ATOM 834 C CA . ARG A 1 97 ? -13.498 -6.438 11.942 1.00 97.38 97 ARG A CA 1
ATOM 835 C C . ARG A 1 97 ? -12.681 -5.607 10.956 1.00 97.38 97 ARG A C 1
ATOM 837 O O . ARG A 1 97 ? -11.987 -6.176 10.117 1.00 97.38 97 ARG A O 1
ATOM 844 N N . ARG A 1 98 ? -12.731 -4.275 11.070 1.00 97.06 98 ARG A N 1
ATOM 845 C CA . ARG A 1 98 ? -11.904 -3.372 10.250 1.00 97.06 98 ARG A CA 1
ATOM 846 C C . ARG A 1 98 ? -10.419 -3.594 10.523 1.00 97.06 98 ARG A C 1
ATOM 848 O O . ARG A 1 98 ? -9.651 -3.749 9.582 1.00 97.06 98 ARG A O 1
ATOM 855 N N . PHE A 1 99 ? -10.040 -3.699 11.796 1.00 97.50 99 PHE A N 1
ATOM 856 C CA . PHE A 1 99 ? -8.668 -3.985 12.208 1.00 97.50 99 PHE A CA 1
ATOM 857 C C . PHE A 1 99 ? -8.160 -5.298 11.611 1.00 97.50 99 PHE A C 1
ATOM 859 O O . PHE A 1 99 ? -7.062 -5.345 11.061 1.00 97.50 99 PHE A O 1
ATOM 866 N N . HIS A 1 100 ? -8.981 -6.349 11.659 1.00 97.00 100 HIS A N 1
ATOM 867 C CA . HIS A 1 100 ? -8.627 -7.639 11.082 1.00 97.00 100 HIS A CA 1
ATOM 868 C C . HIS A 1 100 ? -8.390 -7.547 9.570 1.00 97.00 100 HIS A C 1
ATOM 870 O O . HIS A 1 100 ? -7.392 -8.073 9.087 1.00 97.00 100 HIS A O 1
ATOM 876 N N . LYS A 1 101 ? -9.251 -6.825 8.840 1.00 97.56 101 LYS A N 1
ATOM 877 C CA . LYS A 1 101 ? -9.088 -6.604 7.398 1.00 97.56 101 LYS A CA 1
ATOM 878 C C . LYS A 1 101 ? -7.756 -5.914 7.075 1.00 97.56 101 LYS A C 1
ATOM 880 O O . LYS A 1 101 ? -6.989 -6.438 6.277 1.00 97.56 101 LYS A O 1
ATOM 885 N N . VAL A 1 102 ? -7.441 -4.817 7.768 1.00 97.12 102 VAL A N 1
ATOM 886 C CA . VAL A 1 102 ? -6.164 -4.095 7.603 1.00 97.12 102 VAL A CA 1
ATOM 887 C C . VAL A 1 102 ? -4.966 -4.996 7.930 1.00 97.12 102 VAL A C 1
ATOM 889 O O . VAL A 1 102 ? -3.962 -4.985 7.223 1.00 97.12 102 VAL A O 1
ATOM 892 N N . CYS A 1 103 ? -5.066 -5.832 8.967 1.00 95.12 103 CYS A N 1
ATOM 893 C CA . CYS A 1 103 ? -4.008 -6.788 9.304 1.00 95.12 103 CYS A CA 1
ATOM 894 C C . CYS A 1 103 ? -3.780 -7.838 8.211 1.00 95.12 103 CYS A C 1
ATOM 896 O O . CYS A 1 103 ? -2.635 -8.225 7.982 1.00 95.12 103 CYS A O 1
ATOM 898 N N . LEU A 1 104 ? -4.845 -8.326 7.570 1.00 96.38 104 LEU A N 1
ATOM 899 C CA . LEU A 1 104 ? -4.733 -9.274 6.462 1.00 96.38 104 LEU A CA 1
ATOM 900 C C . LEU A 1 104 ? -4.078 -8.623 5.244 1.00 96.38 104 LEU A C 1
ATOM 902 O O . LEU A 1 104 ? -3.163 -9.210 4.675 1.00 96.38 104 LEU A O 1
ATOM 906 N N . GLU A 1 105 ? -4.487 -7.403 4.897 1.00 95.75 105 GLU A N 1
ATOM 907 C CA . GLU A 1 105 ? -3.901 -6.643 3.786 1.00 95.75 105 GLU A CA 1
ATOM 908 C C . GLU A 1 105 ? -2.406 -6.371 4.017 1.00 95.75 105 GLU A C 1
ATOM 910 O O . GLU A 1 105 ? -1.590 -6.650 3.142 1.00 95.75 105 GLU A O 1
ATOM 915 N N . LEU A 1 106 ? -2.013 -5.953 5.227 1.00 93.94 106 LEU A N 1
ATOM 916 C CA . LEU A 1 106 ? -0.599 -5.780 5.591 1.00 93.94 106 LEU A CA 1
ATOM 917 C C . LEU A 1 106 ? 0.212 -7.071 5.480 1.00 93.94 106 LEU A C 1
ATOM 919 O O . LEU A 1 106 ? 1.366 -7.040 5.057 1.00 93.94 106 LEU A O 1
ATOM 923 N N . ARG A 1 107 ? -0.360 -8.207 5.893 1.00 93.38 107 ARG A N 1
ATOM 924 C CA . ARG A 1 107 ? 0.316 -9.507 5.776 1.00 93.38 107 ARG A CA 1
ATOM 925 C C . ARG A 1 107 ? 0.477 -9.919 4.322 1.00 93.38 107 ARG A C 1
ATOM 927 O O . ARG A 1 107 ? 1.543 -10.412 3.979 1.00 93.38 107 ARG A O 1
ATOM 934 N N . ALA A 1 108 ? -0.546 -9.712 3.496 1.00 93.25 108 ALA A N 1
ATOM 935 C CA . ALA A 1 108 ? -0.482 -10.007 2.070 1.00 93.25 108 ALA A CA 1
ATOM 936 C C . ALA A 1 108 ? 0.598 -9.162 1.379 1.00 93.25 108 ALA A C 1
ATOM 938 O O . ALA A 1 108 ? 1.410 -9.715 0.643 1.00 93.25 108 ALA A O 1
ATOM 939 N N . LEU A 1 109 ? 0.680 -7.863 1.697 1.00 90.19 109 LEU A N 1
ATOM 940 C CA . LEU A 1 109 ? 1.747 -6.995 1.189 1.00 90.19 109 LEU A CA 1
ATOM 941 C C . LEU A 1 109 ? 3.136 -7.503 1.585 1.00 90.19 109 LEU A C 1
ATOM 943 O O . LEU A 1 109 ? 3.991 -7.703 0.728 1.00 90.19 109 LEU A O 1
ATOM 947 N N . LYS A 1 110 ? 3.339 -7.792 2.873 1.00 87.50 110 LYS A N 1
ATOM 948 C CA . LYS A 1 110 ? 4.631 -8.279 3.382 1.00 87.50 110 LYS A CA 1
ATOM 949 C C . LYS A 1 110 ? 5.003 -9.666 2.858 1.00 87.50 110 LYS A C 1
ATOM 951 O O . LYS A 1 110 ? 6.182 -9.993 2.829 1.00 87.50 110 LYS A O 1
ATOM 956 N N . ALA A 1 111 ? 4.024 -10.494 2.493 1.00 89.12 111 ALA A N 1
ATOM 957 C CA . ALA A 1 111 ? 4.273 -11.767 1.825 1.00 89.12 111 ALA A CA 1
ATOM 958 C C . ALA A 1 111 ? 4.749 -11.537 0.384 1.00 89.12 111 ALA A C 1
ATOM 960 O O . ALA A 1 111 ? 5.786 -12.066 0.011 1.00 89.12 111 ALA A O 1
ATOM 961 N N . SER A 1 112 ? 4.076 -10.657 -0.369 1.00 83.19 112 SER A N 1
ATOM 962 C CA . SER A 1 112 ? 4.485 -10.326 -1.742 1.00 83.19 112 SER A CA 1
ATOM 963 C C . SER A 1 112 ? 5.877 -9.691 -1.848 1.00 83.19 112 SER A C 1
ATOM 965 O O . SER A 1 112 ? 6.522 -9.831 -2.874 1.00 83.19 112 SER A O 1
ATOM 967 N N . GLU A 1 113 ? 6.365 -9.037 -0.788 1.00 76.81 113 GLU A N 1
ATOM 968 C CA . GLU A 1 113 ? 7.735 -8.500 -0.720 1.00 76.81 113 GLU A CA 1
ATOM 969 C C . GLU A 1 113 ? 8.811 -9.556 -0.436 1.00 76.81 113 GLU A C 1
ATOM 971 O O . GLU A 1 113 ? 9.990 -9.278 -0.617 1.00 76.81 113 GLU A O 1
ATOM 976 N N . ARG A 1 114 ? 8.437 -10.733 0.078 1.00 72.75 114 ARG A N 1
ATOM 977 C CA . ARG A 1 114 ? 9.385 -11.822 0.374 1.00 72.75 114 ARG A CA 1
ATOM 978 C C . ARG A 1 114 ? 9.557 -12.793 -0.789 1.00 72.75 114 ARG A C 1
ATOM 980 O O . ARG A 1 114 ? 10.539 -13.527 -0.796 1.00 72.75 114 ARG A O 1
ATOM 987 N N . ASP A 1 115 ? 8.588 -12.814 -1.699 1.00 63.22 115 ASP A N 1
ATOM 988 C CA . ASP A 1 115 ? 8.566 -13.691 -2.871 1.00 63.22 115 ASP A CA 1
ATOM 989 C C . ASP A 1 115 ? 9.197 -13.029 -4.122 1.00 63.22 115 ASP A C 1
ATOM 991 O O . ASP A 1 115 ? 9.410 -13.716 -5.121 1.00 63.22 115 ASP A O 1
ATOM 995 N N . GLU A 1 116 ? 9.497 -11.721 -4.071 1.00 56.41 116 GLU A N 1
ATOM 996 C CA . GLU A 1 116 ? 10.252 -10.949 -5.085 1.00 56.41 116 GLU A CA 1
ATOM 997 C C . GLU A 1 116 ? 11.746 -10.845 -4.740 1.00 56.41 116 GLU A C 1
ATOM 999 O O . GLU A 1 116 ? 12.564 -10.926 -5.687 1.00 56.41 116 GLU A O 1
#